Protein AF-A0A8X6TP99-F1 (afdb_monomer_lite)

InterPro domains:
  IPR002433 Ornithine decarboxylase [PTHR11482] (3-70)
  IPR009006 Alanine racemase/group IV decarboxylase, C-terminal [G3DSA:2.40.37.10] (1-110)
  IPR009006 Alanine racemase/group IV decarboxylase, C-terminal [SSF50621] (9-84)

pLDDT: mean 77.3, std 13.04, range [40.19, 94.81]

Foldseek 3Di:
DVVVVVVVCCVPPVPDPDDDDDDDDCVVPVLVDDDDWDFPDKDWDQDPPPRDTDIDTDTPDDCVHPHPPCVVVVVRDDDDDDDDDPDDDPVVVVVVVSVVVVVVVVVVVVVVVVD

Secondary structure (DSSP, 8-state):
-HHHHHHHHHHHHTT---------SHHHHTTS------EEEEEEEE-TTT--EEEEEEES--TTTT--GGGGGGTPPP-------SSS--HHHHHHHHHHHHHHHHHHHHHHHH-

Organism: Nephila pilipes (NCBI:txid299642)

Sequence (115 aa):
LVTEINKSLEANFLNEDIEIIAEPGCYCVLSAVSLVTSIIGKKTLLQNENYAERREYYLNDGFYGSFPYFFKAYDAKYIPVLHYFTTPIDISEIEKSIVELLQDETSKVEREILD

Radius of gyration: 21.45 Å; chains: 1; bounding box: 45×39×56 Å

Structure (mmCIF, N/CA/C/O backbone):
data_AF-A0A8X6TP99-F1
#
_entry.id   AF-A0A8X6TP99-F1
#
loop_
_atom_site.group_PDB
_atom_site.id
_atom_site.type_symbol
_atom_site.label_atom_id
_atom_site.label_alt_id
_atom_site.label_comp_id
_atom_site.label_asym_id
_atom_site.label_entity_id
_atom_site.label_seq_id
_atom_site.pdbx_PDB_ins_code
_atom_site.Cartn_x
_atom_site.Cartn_y
_atom_site.Cartn_z
_atom_site.occupancy
_atom_site.B_iso_or_equiv
_atom_site.auth_seq_id
_atom_site.auth_comp_id
_atom_site.auth_asym_id
_atom_site.auth_atom_id
_atom_site.pdbx_PDB_model_num
ATOM 1 N N . LEU A 1 1 ? -0.158 9.039 17.776 1.00 76.00 1 LEU A N 1
ATOM 2 C CA . LEU A 1 1 ? -1.585 9.254 17.433 1.00 76.00 1 LEU A CA 1
ATOM 3 C C . LEU A 1 1 ? -2.500 8.447 18.351 1.00 76.00 1 LEU A C 1
ATOM 5 O O . LEU A 1 1 ? -3.311 9.058 19.028 1.00 76.00 1 LEU A O 1
ATOM 9 N N . VAL A 1 2 ? -2.316 7.124 18.455 1.00 86.19 2 VAL A N 1
ATOM 10 C CA . VAL A 1 2 ? -3.073 6.246 19.378 1.00 86.19 2 VAL A CA 1
ATOM 11 C C . VAL A 1 2 ? -3.083 6.773 20.819 1.00 86.19 2 VAL A C 1
ATOM 13 O O . VAL A 1 2 ? -4.140 6.895 21.422 1.00 86.19 2 VAL A O 1
ATOM 16 N N . THR A 1 3 ? -1.928 7.201 21.338 1.00 91.56 3 THR A N 1
ATOM 17 C CA . THR A 1 3 ? -1.806 7.776 22.689 1.00 91.56 3 THR A CA 1
ATOM 18 C C . THR A 1 3 ? -2.695 9.003 22.917 1.00 91.56 3 THR A C 1
ATOM 20 O O . THR A 1 3 ? -3.221 9.183 24.007 1.00 91.56 3 THR A O 1
ATOM 23 N N . GLU A 1 4 ? -2.876 9.849 21.902 1.00 94.81 4 GLU A N 1
ATOM 24 C CA . GLU A 1 4 ? -3.713 11.051 22.015 1.00 94.81 4 GLU A CA 1
ATOM 25 C C . GLU A 1 4 ? -5.203 10.716 21.904 1.00 94.81 4 GLU A C 1
ATOM 27 O O . GLU A 1 4 ? -6.016 11.305 22.613 1.00 94.81 4 GLU A O 1
ATOM 32 N N . ILE A 1 5 ? -5.555 9.722 21.081 1.00 93.69 5 ILE A N 1
ATOM 33 C CA . ILE A 1 5 ? -6.921 9.190 21.014 1.00 93.69 5 ILE A CA 1
ATOM 34 C C . ILE A 1 5 ? -7.314 8.624 22.381 1.00 93.69 5 ILE A C 1
ATOM 36 O O . ILE A 1 5 ? -8.340 9.025 22.918 1.00 93.69 5 ILE A O 1
ATOM 40 N N . ASN A 1 6 ? -6.470 7.785 22.988 1.00 91.56 6 ASN A N 1
ATOM 41 C CA . ASN A 1 6 ? -6.758 7.172 24.287 1.00 91.56 6 ASN A CA 1
ATOM 42 C C . ASN A 1 6 ? -6.946 8.218 25.393 1.00 91.56 6 ASN A C 1
ATOM 44 O O . ASN A 1 6 ? -7.946 8.174 26.101 1.00 91.56 6 ASN A O 1
ATOM 48 N N . LYS A 1 7 ? -6.060 9.221 25.481 1.00 94.12 7 LYS A N 1
ATOM 49 C CA . LYS A 1 7 ? -6.217 10.332 26.440 1.00 94.12 7 LYS A CA 1
ATOM 50 C C . LYS A 1 7 ? -7.533 11.082 26.252 1.00 94.12 7 LYS A C 1
ATOM 52 O O . LYS A 1 7 ? -8.159 11.493 27.225 1.00 94.12 7 LYS A O 1
ATOM 57 N N . SER A 1 8 ? -7.932 11.310 25.002 1.00 93.56 8 SER A N 1
ATOM 58 C CA . SER A 1 8 ? -9.181 12.002 24.697 1.00 93.56 8 SER A CA 1
ATOM 59 C C . SER A 1 8 ? -10.393 11.145 25.056 1.00 93.56 8 SER A C 1
ATOM 61 O O . SER A 1 8 ? -11.350 11.666 25.625 1.00 93.56 8 SER A O 1
ATOM 63 N N . LEU A 1 9 ? -10.339 9.839 24.781 1.00 92.44 9 LEU A N 1
ATOM 64 C CA . LEU A 1 9 ? -11.396 8.910 25.158 1.00 92.44 9 LEU A CA 1
ATOM 65 C C . LEU A 1 9 ? -11.568 8.871 26.674 1.00 92.44 9 LEU A C 1
ATOM 67 O O . LEU A 1 9 ? -12.675 9.079 27.155 1.00 92.44 9 LEU A O 1
ATOM 71 N N . GLU A 1 10 ? -10.474 8.723 27.421 1.00 90.06 10 GLU A N 1
ATOM 72 C CA . GLU A 1 10 ? -10.489 8.817 28.880 1.00 90.06 10 GLU A CA 1
ATOM 73 C C . GLU A 1 10 ? -11.123 10.147 29.308 1.00 90.06 10 GLU A C 1
ATOM 75 O O . GLU A 1 10 ? -12.179 10.156 29.926 1.00 90.06 10 GLU A O 1
ATOM 80 N N . ALA A 1 11 ? -10.583 11.290 28.884 1.00 91.50 11 ALA A N 1
ATOM 81 C CA . ALA A 1 11 ? -11.071 12.596 29.328 1.00 91.50 11 ALA A CA 1
ATOM 82 C C . ALA A 1 11 ? -12.573 12.855 29.077 1.00 91.50 11 ALA A C 1
ATOM 84 O O . ALA A 1 11 ? -13.187 13.594 29.846 1.00 91.50 11 ALA A O 1
ATOM 85 N N . ASN A 1 12 ? -13.158 12.281 28.021 1.00 92.50 12 ASN A N 1
ATOM 86 C CA . ASN A 1 12 ? -14.532 12.579 27.608 1.00 92.50 12 ASN A CA 1
ATOM 87 C C . ASN A 1 12 ? -15.551 11.483 27.962 1.00 92.50 12 ASN A C 1
ATOM 89 O O . ASN A 1 12 ? -16.739 11.784 28.013 1.00 92.50 12 ASN A O 1
ATOM 93 N N . PHE A 1 13 ? -15.110 10.250 28.232 1.00 90.50 13 PHE A N 1
ATOM 94 C CA . PHE A 1 13 ? -15.988 9.079 28.370 1.00 90.50 13 PHE A CA 1
ATOM 95 C C . PHE A 1 13 ? -15.775 8.283 29.680 1.00 90.50 13 PHE A C 1
ATOM 97 O O . PHE A 1 13 ? -16.315 7.194 29.837 1.00 90.50 13 PHE A O 1
ATOM 104 N N . LEU A 1 14 ? -15.042 8.840 30.658 1.00 77.38 14 LEU A N 1
ATOM 105 C CA . LEU A 1 14 ? -14.652 8.223 31.949 1.00 77.38 14 LEU A CA 1
ATOM 106 C C . LEU A 1 14 ? -15.768 7.567 32.795 1.00 77.38 14 LEU A C 1
ATOM 108 O O . LEU A 1 14 ? -15.442 6.761 33.662 1.00 77.38 14 LEU A O 1
ATOM 112 N N . ASN A 1 15 ? -17.044 7.933 32.617 1.00 69.75 15 ASN A N 1
ATOM 113 C CA . ASN A 1 15 ? -18.146 7.568 33.529 1.00 69.75 15 ASN A CA 1
ATOM 114 C C . ASN A 1 15 ? -19.369 6.947 32.836 1.00 69.75 15 ASN A C 1
ATOM 116 O O . ASN A 1 15 ? -20.437 6.851 33.444 1.00 69.75 15 ASN A O 1
ATOM 120 N N . GLU A 1 16 ? -19.244 6.563 31.573 1.00 69.31 16 GLU A N 1
ATOM 121 C CA . GLU A 1 16 ? -20.337 5.956 30.821 1.00 69.31 16 GLU A CA 1
ATOM 122 C C . GLU A 1 16 ? -20.074 4.451 30.647 1.00 69.31 16 GLU A C 1
ATOM 124 O O . GLU A 1 16 ? -18.951 4.033 30.366 1.00 69.31 16 GLU A O 1
ATOM 129 N N . ASP A 1 17 ? -21.109 3.625 30.829 1.00 85.25 17 ASP A N 1
ATOM 130 C CA . ASP A 1 17 ? -21.073 2.192 30.500 1.00 85.25 17 ASP A CA 1
ATOM 131 C C . ASP A 1 17 ? -21.262 2.042 28.983 1.00 85.25 17 ASP A C 1
ATOM 133 O O . ASP A 1 17 ? -22.338 1.704 28.488 1.00 85.25 17 ASP A O 1
ATOM 137 N N . ILE A 1 18 ? -20.236 2.458 28.241 1.00 87.00 18 ILE A N 1
ATOM 138 C CA . ILE A 1 18 ? -20.232 2.530 26.780 1.00 87.00 18 ILE A CA 1
ATOM 139 C C . ILE A 1 18 ? -19.174 1.616 26.192 1.00 87.00 18 ILE A C 1
ATOM 141 O O . ILE A 1 18 ? -18.007 1.604 26.581 1.00 87.00 18 ILE A O 1
ATOM 145 N N . GLU A 1 19 ? -19.606 0.881 25.178 1.00 89.88 19 GLU A N 1
ATOM 146 C CA . GLU A 1 19 ? -18.747 0.076 24.334 1.00 89.88 19 GLU A CA 1
ATOM 147 C C . GLU A 1 19 ? -18.192 0.951 23.206 1.00 89.88 19 GLU A C 1
ATOM 149 O O . GLU A 1 19 ? -18.934 1.464 22.365 1.00 89.88 19 GLU A O 1
ATOM 154 N N . ILE A 1 20 ? -16.873 1.140 23.196 1.00 88.62 20 ILE A N 1
ATOM 155 C CA . ILE A 1 20 ? -16.186 1.887 22.143 1.00 88.62 20 ILE A CA 1
ATOM 156 C C . ILE A 1 20 ? -15.781 0.906 21.045 1.00 88.62 20 ILE A C 1
ATOM 158 O O . ILE A 1 20 ? -14.996 -0.011 21.282 1.00 88.62 20 ILE A O 1
ATOM 162 N N . ILE A 1 21 ? -16.272 1.144 19.830 1.00 94.00 21 ILE A N 1
ATOM 163 C CA . ILE A 1 21 ? -15.891 0.390 18.632 1.00 94.00 21 ILE A CA 1
ATOM 164 C C . ILE A 1 21 ? -15.206 1.299 17.610 1.00 94.00 21 ILE A C 1
ATOM 166 O O . ILE A 1 21 ? -15.371 2.520 17.619 1.00 94.00 21 ILE A O 1
ATOM 170 N N . ALA A 1 22 ? -14.446 0.689 16.704 1.00 92.50 22 ALA A N 1
ATOM 171 C CA . ALA A 1 22 ? -13.850 1.357 15.555 1.00 92.50 22 ALA A CA 1
ATOM 172 C C . ALA A 1 22 ? -14.152 0.572 14.273 1.00 92.50 22 ALA A C 1
ATOM 174 O O . ALA A 1 22 ? -14.381 -0.635 14.315 1.00 92.50 22 ALA A O 1
ATOM 175 N N . GLU A 1 23 ? -14.080 1.248 13.126 1.00 94.00 23 GLU A N 1
ATOM 176 C CA . GLU A 1 23 ? -14.283 0.650 11.798 1.00 94.00 23 GLU A CA 1
ATOM 177 C C . GLU A 1 23 ? -12.979 0.694 10.969 1.00 94.00 23 GLU A C 1
ATOM 179 O O . GLU A 1 23 ? -12.880 1.430 9.979 1.00 94.00 23 GLU A O 1
ATOM 184 N N . PRO A 1 24 ? -11.917 -0.038 11.370 1.00 88.56 24 PRO A N 1
ATOM 185 C CA . PRO A 1 24 ? -10.644 -0.004 10.662 1.00 88.56 24 PRO A CA 1
ATOM 186 C C . PRO A 1 24 ? -10.721 -0.801 9.351 1.00 88.56 24 PRO A C 1
ATOM 188 O O . PRO A 1 24 ? -10.564 -2.015 9.330 1.00 88.56 24 PRO A O 1
ATOM 191 N N . GLY A 1 25 ? -10.924 -0.109 8.228 1.00 86.75 25 GLY A N 1
ATOM 192 C CA . GLY A 1 25 ? -10.857 -0.716 6.894 1.00 86.75 25 GLY A CA 1
ATOM 193 C C . GLY A 1 25 ? -9.416 -0.898 6.408 1.00 86.75 25 GLY A C 1
ATOM 194 O O . GLY A 1 25 ? -8.829 -1.971 6.521 1.00 86.75 25 GLY A O 1
ATOM 195 N N . CYS A 1 26 ? -8.824 0.177 5.872 1.00 83.19 26 CYS A N 1
ATOM 196 C CA . CYS A 1 26 ? -7.487 0.139 5.262 1.00 83.19 26 CYS A CA 1
ATOM 197 C C . CYS A 1 26 ? -6.398 -0.361 6.221 1.00 83.19 26 CYS A C 1
ATOM 199 O O . CYS A 1 26 ? -5.520 -1.095 5.787 1.00 83.19 26 CYS A O 1
ATOM 201 N N . TYR A 1 27 ? -6.480 -0.028 7.514 1.00 83.38 27 TYR A N 1
ATOM 202 C CA . TYR A 1 27 ? -5.522 -0.499 8.521 1.00 83.38 27 TYR A CA 1
ATOM 203 C C . TYR A 1 27 ? -5.380 -2.031 8.534 1.00 83.38 27 TYR A C 1
ATOM 205 O O . TYR A 1 27 ? -4.271 -2.537 8.654 1.00 83.38 27 TYR A O 1
ATOM 213 N N . CYS A 1 28 ?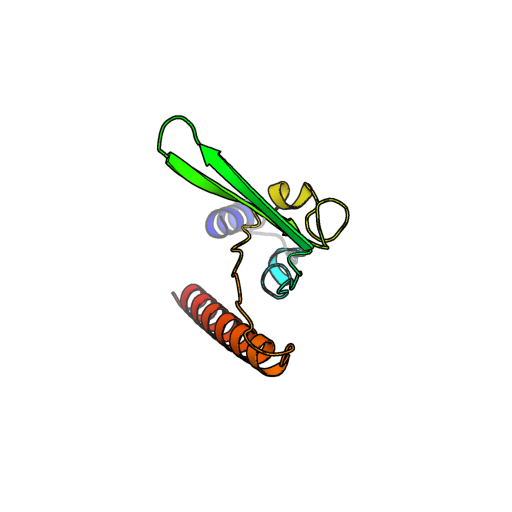 -6.476 -2.771 8.341 1.00 85.56 28 CYS A N 1
ATOM 214 C CA . CYS A 1 28 ? -6.458 -4.232 8.382 1.00 85.56 28 CYS A CA 1
ATOM 215 C C . CYS A 1 28 ? -5.968 -4.891 7.085 1.00 85.56 28 CYS A C 1
ATOM 217 O O . CYS A 1 28 ? -5.533 -6.037 7.125 1.00 85.56 28 CYS A O 1
ATOM 219 N N . VAL A 1 29 ? -6.071 -4.219 5.934 1.00 83.00 29 VAL A N 1
ATOM 220 C CA . VAL A 1 29 ? -5.884 -4.866 4.618 1.00 83.00 29 VAL A CA 1
ATOM 221 C C . VAL A 1 29 ? -4.749 -4.285 3.780 1.00 83.00 29 VAL A C 1
ATOM 223 O O . VAL A 1 29 ? -4.344 -4.914 2.807 1.00 83.00 29 VAL A O 1
ATOM 226 N N . LEU A 1 30 ? -4.232 -3.102 4.124 1.00 81.12 30 LEU A N 1
ATOM 227 C CA . LEU A 1 30 ? -3.296 -2.370 3.267 1.00 81.12 30 LEU A CA 1
ATOM 228 C C . LEU A 1 30 ? -1.987 -3.135 3.016 1.00 81.12 30 LEU A C 1
ATOM 230 O O . LEU A 1 30 ? -1.518 -3.150 1.883 1.00 81.12 30 LEU A O 1
ATOM 234 N N . SER A 1 31 ? -1.423 -3.785 4.037 1.00 80.06 31 SER A N 1
ATOM 235 C CA . SER A 1 31 ? -0.196 -4.593 3.919 1.00 80.06 31 SER A CA 1
ATOM 236 C C . SER A 1 31 ? -0.451 -6.046 3.506 1.00 80.06 31 SER A C 1
ATOM 238 O O . SER A 1 31 ? 0.482 -6.766 3.163 1.00 80.06 31 SER A O 1
ATOM 240 N N . ALA A 1 32 ? -1.709 -6.492 3.496 1.00 81.88 32 ALA A N 1
ATOM 241 C CA . ALA A 1 32 ? -2.055 -7.881 3.200 1.00 81.88 32 ALA A CA 1
ATOM 242 C C . ALA A 1 32 ? -1.967 -8.225 1.701 1.00 81.88 32 ALA A C 1
ATOM 244 O O . ALA A 1 32 ? -2.029 -9.398 1.333 1.00 81.88 32 ALA A O 1
ATOM 245 N N . VAL A 1 33 ? -1.857 -7.221 0.824 1.00 80.38 33 VAL A N 1
ATOM 246 C CA . VAL A 1 33 ? -1.932 -7.396 -0.631 1.00 80.38 33 VAL A CA 1
ATOM 247 C C . VAL A 1 33 ? -0.642 -6.938 -1.303 1.00 80.38 33 VAL A C 1
ATOM 249 O O . VAL A 1 33 ? -0.238 -5.785 -1.189 1.00 80.38 33 VAL A O 1
ATOM 252 N N . SER A 1 34 ? -0.041 -7.836 -2.087 1.00 80.75 34 SER A N 1
ATOM 253 C CA . SER A 1 34 ? 1.053 -7.523 -3.013 1.00 80.75 34 SER A CA 1
ATOM 254 C C . SER A 1 34 ? 0.533 -7.491 -4.451 1.00 80.75 34 SER A C 1
ATOM 256 O O . SER A 1 34 ? -0.025 -8.475 -4.933 1.00 80.75 34 SER A O 1
ATOM 258 N N . LEU A 1 35 ? 0.721 -6.367 -5.148 1.00 85.00 35 LEU A N 1
ATOM 259 C CA . LEU A 1 35 ? 0.324 -6.209 -6.551 1.00 85.00 35 LEU A CA 1
ATOM 260 C C . LEU A 1 35 ? 1.478 -6.583 -7.491 1.00 85.00 35 LEU A C 1
ATOM 262 O O . LEU A 1 35 ? 2.534 -5.953 -7.463 1.00 85.00 35 LEU A O 1
ATOM 266 N N . VAL A 1 36 ? 1.244 -7.551 -8.380 1.00 86.00 36 VAL A N 1
ATOM 267 C CA . VAL A 1 36 ? 2.180 -7.936 -9.447 1.00 86.00 36 VAL A CA 1
ATOM 268 C C . VAL A 1 36 ? 1.663 -7.417 -10.788 1.00 86.00 36 VAL A C 1
ATOM 270 O O . VAL A 1 36 ? 0.540 -7.711 -11.189 1.00 86.00 36 VAL A O 1
ATOM 273 N N . THR A 1 37 ? 2.491 -6.656 -11.503 1.00 88.06 37 THR A N 1
ATOM 274 C CA . THR A 1 37 ? 2.165 -6.060 -12.810 1.00 88.06 37 THR A CA 1
ATOM 275 C C . THR A 1 37 ? 3.350 -6.188 -13.765 1.00 88.06 37 THR A C 1
ATOM 277 O O . THR A 1 37 ? 4.504 -6.267 -13.344 1.00 88.06 37 THR A O 1
ATOM 280 N N . SER A 1 38 ? 3.072 -6.258 -15.068 1.00 88.81 38 SER A N 1
ATOM 281 C CA . SER A 1 38 ? 4.091 -6.443 -16.104 1.00 88.81 38 SER A CA 1
ATOM 282 C C . SER A 1 38 ? 4.460 -5.127 -16.779 1.00 88.81 38 SER A C 1
ATOM 284 O O . SER A 1 38 ? 3.597 -4.307 -17.095 1.00 88.81 38 SER A O 1
ATOM 286 N N . ILE A 1 39 ? 5.750 -4.967 -17.085 1.00 90.19 39 ILE A N 1
ATOM 287 C CA . ILE A 1 39 ? 6.242 -3.882 -17.935 1.00 90.19 39 ILE A CA 1
ATOM 288 C C . ILE A 1 39 ? 5.869 -4.200 -19.387 1.00 90.19 39 ILE A C 1
ATOM 290 O O . ILE A 1 39 ? 6.387 -5.146 -19.975 1.00 90.19 39 ILE A O 1
ATOM 294 N N . ILE A 1 40 ? 5.000 -3.382 -19.973 1.00 94.00 40 ILE A N 1
ATOM 295 C CA . ILE A 1 40 ? 4.550 -3.491 -21.371 1.00 94.00 40 ILE A CA 1
ATOM 296 C C . ILE A 1 40 ? 5.225 -2.477 -22.296 1.00 94.00 40 ILE A C 1
ATOM 298 O O . ILE A 1 40 ? 5.110 -2.565 -23.515 1.00 94.00 40 ILE A O 1
ATOM 302 N N . GLY A 1 41 ? 5.943 -1.510 -21.728 1.00 92.44 41 GLY A N 1
ATOM 303 C CA . GLY A 1 41 ? 6.692 -0.524 -22.491 1.00 92.44 41 GLY A CA 1
ATOM 304 C C . GLY A 1 41 ? 7.850 0.048 -21.690 1.00 92.44 41 GLY A C 1
ATOM 305 O O . GLY A 1 41 ? 7.796 0.148 -20.465 1.00 92.44 41 GLY A O 1
ATOM 306 N N . LYS A 1 42 ? 8.902 0.461 -22.395 1.00 93.50 42 LYS A N 1
ATOM 307 C CA . LYS A 1 42 ? 10.075 1.118 -21.819 1.00 93.50 42 LYS A CA 1
ATOM 308 C C . LYS A 1 42 ? 10.500 2.267 -22.718 1.00 93.50 42 LYS A C 1
ATOM 310 O O . LYS A 1 42 ? 10.588 2.104 -23.932 1.00 93.50 42 LYS A O 1
ATOM 315 N N . LYS A 1 43 ? 10.830 3.402 -22.113 1.00 93.19 43 LYS A N 1
ATOM 316 C CA . LYS A 1 43 ? 11.390 4.561 -22.801 1.00 93.19 43 LYS A CA 1
ATOM 317 C C . LYS A 1 43 ? 12.628 5.051 -22.058 1.00 93.19 43 LYS A C 1
ATOM 319 O O . LYS A 1 43 ? 12.600 5.213 -20.842 1.00 93.19 43 LYS A O 1
ATOM 324 N N . THR A 1 44 ? 13.715 5.270 -22.794 1.00 92.81 44 THR A N 1
ATOM 325 C CA . THR A 1 44 ? 14.954 5.853 -22.262 1.00 92.81 44 THR A CA 1
ATOM 326 C C . THR A 1 44 ? 15.088 7.271 -22.797 1.00 92.81 44 THR A C 1
ATOM 328 O O . THR A 1 44 ? 15.009 7.492 -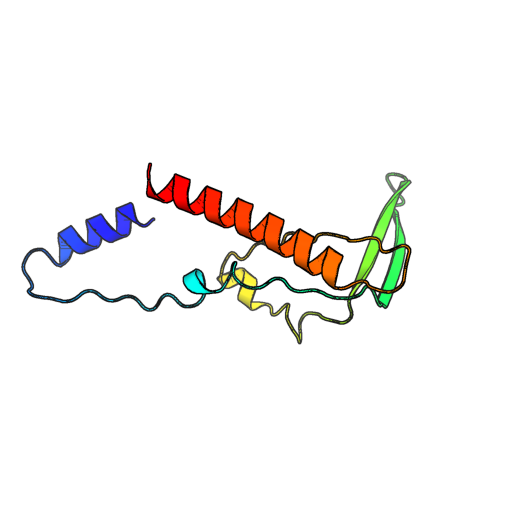24.004 1.00 92.81 44 THR A O 1
ATOM 331 N N . LEU A 1 45 ? 15.270 8.228 -21.896 1.00 88.94 45 LEU A N 1
ATOM 332 C CA . LEU A 1 45 ? 15.458 9.640 -22.192 1.00 88.94 45 LEU A CA 1
ATOM 333 C C . LEU A 1 45 ? 16.849 10.061 -21.726 1.00 88.94 45 LEU A C 1
ATOM 335 O O . LEU A 1 45 ? 17.217 9.822 -20.577 1.00 88.94 45 LEU A O 1
ATOM 339 N N . LEU A 1 46 ? 17.602 10.711 -22.608 1.00 86.94 46 LEU A N 1
ATOM 340 C CA . LEU A 1 46 ? 18.848 11.372 -22.238 1.00 86.94 46 LEU A CA 1
ATOM 341 C C . LEU A 1 46 ? 18.503 12.739 -21.646 1.00 86.94 46 LEU A C 1
ATOM 343 O O . LEU A 1 46 ? 17.857 13.553 -22.305 1.00 86.94 46 LEU A O 1
ATOM 347 N N . GLN A 1 47 ? 18.901 12.993 -20.399 1.00 80.38 47 GLN A N 1
ATOM 348 C CA . GLN A 1 47 ? 18.811 14.335 -19.834 1.00 80.38 47 GLN A CA 1
ATOM 349 C C . GLN A 1 47 ? 19.995 15.176 -20.314 1.00 80.38 47 GLN A C 1
ATOM 351 O O . GLN A 1 47 ? 21.146 14.880 -19.994 1.00 80.38 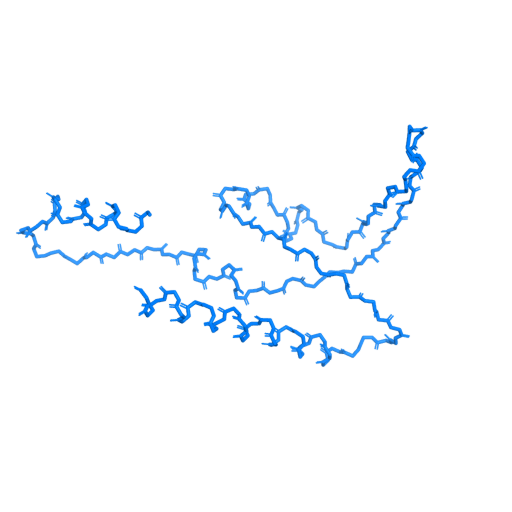47 GLN A O 1
ATOM 356 N N . ASN A 1 48 ? 19.685 16.248 -21.047 1.00 72.94 48 ASN A N 1
ATOM 357 C CA . ASN A 1 48 ? 20.660 17.136 -21.688 1.00 72.94 48 ASN A CA 1
ATOM 358 C C . ASN A 1 48 ? 21.649 17.794 -20.712 1.00 72.94 48 ASN A C 1
ATOM 360 O O . ASN A 1 48 ? 22.726 18.196 -21.135 1.00 72.94 48 ASN A O 1
ATOM 364 N N . GLU A 1 49 ? 21.303 17.910 -19.428 1.00 71.00 49 GLU A N 1
ATOM 365 C CA . GLU A 1 49 ? 22.098 18.695 -18.475 1.00 71.00 49 GLU A CA 1
ATOM 366 C C . GLU A 1 49 ? 23.104 17.862 -17.667 1.00 71.00 49 GLU A C 1
ATOM 368 O O . GLU A 1 49 ? 24.132 18.394 -17.266 1.00 71.00 49 GLU A O 1
ATOM 373 N N . ASN A 1 50 ? 22.867 16.555 -17.489 1.00 70.69 50 ASN A N 1
ATOM 374 C CA . ASN A 1 50 ? 23.705 15.690 -16.639 1.00 70.69 50 ASN A CA 1
ATOM 375 C C . ASN A 1 50 ? 24.131 14.368 -17.300 1.00 70.69 50 ASN A C 1
ATOM 377 O O . ASN A 1 50 ? 24.699 13.515 -16.623 1.00 70.69 50 ASN A O 1
ATOM 381 N N . TYR A 1 51 ? 23.809 14.143 -18.583 1.00 67.00 51 TYR A N 1
ATOM 382 C CA . TYR A 1 51 ? 23.969 12.841 -19.261 1.00 67.00 51 TYR A CA 1
ATOM 383 C C . TYR A 1 51 ? 23.319 11.662 -18.508 1.00 67.00 51 TYR A C 1
ATOM 385 O O . TYR A 1 51 ? 23.629 10.499 -18.757 1.00 67.00 51 TYR A O 1
ATOM 393 N N . ALA A 1 52 ? 22.398 11.952 -17.586 1.00 74.75 52 ALA A N 1
ATOM 394 C CA . ALA A 1 52 ? 21.692 10.944 -16.822 1.00 74.75 52 ALA A CA 1
ATOM 395 C C . ALA A 1 52 ? 20.621 10.294 -17.707 1.00 74.75 52 ALA A C 1
ATOM 397 O O . ALA A 1 52 ? 19.806 10.977 -18.335 1.00 74.75 52 ALA A O 1
ATOM 398 N N . GLU A 1 53 ? 20.607 8.963 -17.756 1.00 83.88 53 GLU A N 1
ATOM 399 C CA . GLU A 1 53 ? 19.523 8.221 -18.393 1.00 83.88 53 GLU A CA 1
ATOM 400 C C . GLU A 1 53 ? 18.299 8.212 -17.475 1.00 83.88 53 GLU A C 1
ATOM 402 O O . GLU A 1 53 ? 18.292 7.556 -16.431 1.00 83.88 53 GLU A O 1
ATOM 407 N N . ARG A 1 54 ? 17.217 8.880 -17.884 1.00 86.44 54 ARG A N 1
ATOM 408 C CA . ARG A 1 54 ? 15.900 8.663 -17.281 1.00 86.44 54 ARG A CA 1
ATOM 409 C C . ARG A 1 54 ? 15.236 7.478 -17.974 1.00 86.44 54 ARG A C 1
ATOM 411 O O . ARG A 1 54 ? 15.059 7.487 -19.191 1.00 86.44 54 ARG A O 1
ATOM 418 N N . ARG A 1 55 ? 14.823 6.472 -17.201 1.00 88.19 55 ARG A N 1
ATOM 419 C CA . ARG A 1 55 ? 14.018 5.344 -17.694 1.00 88.19 55 ARG A CA 1
ATOM 420 C C . ARG A 1 55 ? 12.576 5.500 -17.233 1.00 88.19 55 ARG A C 1
ATOM 422 O O . ARG A 1 55 ? 12.318 5.694 -16.051 1.00 88.19 55 ARG A O 1
ATOM 429 N N . GLU A 1 56 ? 11.655 5.411 -18.177 1.00 90.44 56 GLU A N 1
ATOM 430 C CA . GLU A 1 56 ? 10.213 5.391 -17.948 1.00 90.44 56 GLU A CA 1
ATOM 431 C C . GLU A 1 56 ? 9.700 3.990 -18.300 1.00 90.44 56 GLU A C 1
ATOM 433 O O . GLU A 1 56 ? 10.022 3.462 -19.369 1.00 90.44 56 GLU A O 1
ATOM 438 N N . TYR A 1 57 ? 8.920 3.387 -17.402 1.00 90.31 57 TYR A N 1
ATOM 439 C CA . TYR A 1 57 ? 8.306 2.074 -17.597 1.00 90.31 57 TYR A CA 1
ATOM 440 C C . TYR A 1 57 ? 6.789 2.223 -17.638 1.00 90.31 57 TYR A C 1
ATOM 442 O O . TYR A 1 57 ? 6.207 2.925 -16.813 1.00 90.31 57 TYR A O 1
ATOM 450 N N . TYR A 1 58 ? 6.163 1.560 -18.603 1.00 91.69 58 TYR A N 1
ATOM 451 C CA . TYR A 1 58 ? 4.717 1.509 -18.765 1.00 91.69 58 TYR A CA 1
ATOM 452 C C . TYR A 1 58 ? 4.234 0.143 -18.295 1.00 91.69 58 TYR A C 1
ATOM 454 O O . TYR A 1 58 ? 4.763 -0.879 -18.735 1.00 91.69 58 TYR A O 1
ATOM 462 N N . LEU A 1 59 ? 3.260 0.143 -17.392 1.00 92.81 59 LEU A N 1
ATOM 463 C CA . LEU A 1 59 ? 2.701 -1.049 -16.762 1.00 92.81 59 LEU A CA 1
ATOM 464 C C . LEU A 1 59 ? 1.371 -1.423 -17.427 1.00 92.81 59 LEU A C 1
ATOM 466 O O . LEU A 1 59 ? 0.710 -0.567 -18.015 1.00 92.81 59 LEU A O 1
ATOM 470 N N . ASN A 1 60 ? 0.978 -2.696 -17.347 1.00 93.69 60 ASN A N 1
ATOM 471 C CA . ASN A 1 60 ? -0.345 -3.152 -17.802 1.00 93.69 60 ASN A CA 1
ATOM 472 C C . ASN A 1 60 ? -1.488 -2.824 -16.827 1.00 93.69 60 ASN A C 1
ATOM 474 O O . ASN A 1 60 ? -2.634 -3.165 -17.105 1.00 93.69 60 ASN A O 1
ATOM 478 N N . ASP A 1 61 ? -1.179 -2.164 -15.714 1.00 92.31 61 ASP A N 1
ATOM 479 C CA . ASP A 1 61 ? -2.125 -1.631 -14.741 1.00 92.31 61 ASP A CA 1
ATOM 480 C C . ASP A 1 61 ? -1.790 -0.153 -14.467 1.00 92.31 61 ASP A C 1
ATOM 482 O O . ASP A 1 61 ? -0.691 0.321 -14.768 1.00 92.31 61 ASP A O 1
ATOM 486 N N . GLY A 1 62 ? -2.732 0.615 -13.929 1.00 88.38 62 GLY A N 1
ATOM 487 C CA . GLY A 1 62 ? -2.539 2.042 -13.724 1.00 88.38 62 GLY A CA 1
ATOM 488 C C . GLY A 1 62 ? -3.690 2.722 -13.002 1.00 88.38 62 GLY A C 1
ATOM 489 O O . GLY A 1 62 ? -4.403 2.128 -12.200 1.00 88.38 62 GLY A O 1
ATOM 490 N N . PHE A 1 63 ? -3.861 4.008 -13.299 1.00 85.88 63 PHE A N 1
ATOM 491 C CA . PHE A 1 63 ? -4.781 4.901 -12.594 1.00 85.88 63 PHE A CA 1
ATOM 492 C C . PHE A 1 63 ? -6.236 4.415 -12.551 1.00 85.88 63 PHE A C 1
ATOM 494 O O . PHE A 1 63 ? -6.928 4.594 -11.554 1.00 85.88 63 PHE A O 1
ATOM 501 N N . TYR A 1 64 ? -6.694 3.813 -13.648 1.00 87.94 64 TYR A N 1
ATOM 502 C CA . TYR A 1 64 ? -8.053 3.286 -13.784 1.00 87.94 64 TYR A CA 1
ATOM 503 C C . TYR A 1 64 ? -8.209 1.854 -13.250 1.00 87.94 64 TYR A C 1
ATOM 505 O O . TYR A 1 64 ? -9.304 1.305 -13.324 1.00 87.94 64 TYR A O 1
ATOM 513 N N . GLY A 1 65 ? -7.128 1.255 -12.748 1.00 88.19 65 GLY A N 1
ATOM 514 C CA . GLY A 1 65 ? -7.106 -0.062 -12.122 1.00 88.19 65 GLY A CA 1
ATOM 515 C C . GLY A 1 65 ? -6.645 0.046 -10.674 1.00 88.19 65 GLY A C 1
ATOM 516 O O . GLY A 1 65 ? -7.289 0.717 -9.869 1.00 88.19 65 GLY A O 1
ATOM 517 N N . SER A 1 66 ? -5.525 -0.593 -10.343 1.00 87.62 66 SER A N 1
ATOM 518 C CA . SER A 1 66 ? -5.062 -0.729 -8.955 1.00 87.62 66 SER A CA 1
ATOM 519 C C . SER A 1 66 ? -4.281 0.474 -8.421 1.00 87.62 66 SER A C 1
ATOM 521 O O . SER A 1 66 ? -3.838 0.431 -7.279 1.00 87.62 66 SER A O 1
ATOM 523 N N . PHE A 1 67 ? -4.105 1.556 -9.193 1.00 85.25 67 PHE A N 1
ATOM 524 C CA . PHE A 1 67 ? -3.425 2.785 -8.743 1.00 85.25 67 PHE A CA 1
ATOM 525 C C . PHE A 1 67 ? -4.334 4.037 -8.718 1.00 85.25 67 PHE A C 1
ATOM 527 O O . PHE A 1 67 ? -3.959 5.079 -9.269 1.00 85.25 67 PHE A O 1
ATOM 534 N N . PRO A 1 68 ? -5.532 3.993 -8.107 1.00 77.06 68 PRO A N 1
ATOM 535 C CA . PRO A 1 68 ? -6.421 5.142 -8.035 1.00 77.06 68 PRO A CA 1
ATOM 536 C C . PRO A 1 68 ? -5.839 6.294 -7.202 1.00 77.06 68 PRO A C 1
ATOM 538 O O . PRO A 1 68 ? -5.081 6.112 -6.248 1.00 77.06 68 PRO A O 1
ATOM 541 N N . TYR A 1 69 ? -6.270 7.517 -7.527 1.00 67.50 69 TYR A N 1
ATOM 542 C CA . TYR A 1 69 ? -5.823 8.764 -6.888 1.00 67.50 69 TYR A CA 1
ATOM 543 C C . TYR A 1 69 ? -5.995 8.796 -5.360 1.00 67.50 69 TYR A C 1
ATOM 545 O O . TYR A 1 69 ? -5.212 9.441 -4.659 1.00 67.50 69 TYR A O 1
ATOM 553 N N . PHE A 1 70 ? -7.029 8.126 -4.839 1.00 66.25 70 PHE A N 1
ATOM 554 C CA . PHE A 1 70 ? -7.408 8.221 -3.430 1.00 66.25 70 PHE A CA 1
ATOM 555 C C . PHE A 1 70 ? -6.392 7.579 -2.484 1.00 66.25 70 PHE A C 1
ATOM 557 O O . PHE A 1 70 ? -6.438 7.858 -1.293 1.00 66.25 70 PHE A O 1
ATOM 564 N N . PHE A 1 71 ? -5.435 6.786 -2.969 1.00 65.44 71 PHE A N 1
ATOM 565 C CA . PHE A 1 71 ? -4.395 6.232 -2.103 1.00 65.44 71 PHE A CA 1
ATOM 566 C C . PHE A 1 71 ? -3.516 7.292 -1.437 1.00 65.44 71 PHE A C 1
ATOM 568 O O . PHE A 1 71 ? -3.051 7.082 -0.318 1.00 65.44 71 PHE A O 1
ATOM 575 N N . LYS A 1 72 ? -3.397 8.483 -2.040 1.00 63.38 72 LYS A N 1
ATOM 576 C CA . LYS A 1 72 ? -2.801 9.641 -1.359 1.00 63.38 72 LYS A CA 1
ATOM 577 C C . LYS A 1 72 ? -3.553 10.049 -0.090 1.00 63.38 72 LYS A C 1
ATOM 579 O O . LYS A 1 72 ? -2.928 10.574 0.821 1.00 63.38 72 LYS A O 1
ATOM 584 N N . ALA A 1 73 ? -4.866 9.828 -0.025 1.00 65.56 73 ALA A N 1
ATOM 585 C CA . ALA A 1 73 ? -5.672 10.144 1.154 1.00 65.56 73 ALA A CA 1
ATOM 586 C C . ALA A 1 73 ? -5.447 9.155 2.310 1.00 65.56 73 ALA A C 1
ATOM 588 O O . ALA A 1 73 ? -5.758 9.484 3.449 1.00 65.56 73 ALA A O 1
ATOM 589 N N . TYR A 1 74 ? -4.880 7.979 2.025 1.00 68.31 74 TYR A N 1
ATOM 590 C CA . TYR A 1 74 ? -4.594 6.935 3.011 1.00 68.31 74 TYR A CA 1
ATOM 591 C C . TYR A 1 74 ? -3.114 6.876 3.426 1.00 68.31 74 TYR A C 1
ATOM 593 O O . TYR A 1 74 ? -2.721 5.919 4.083 1.00 68.31 74 TYR A O 1
ATOM 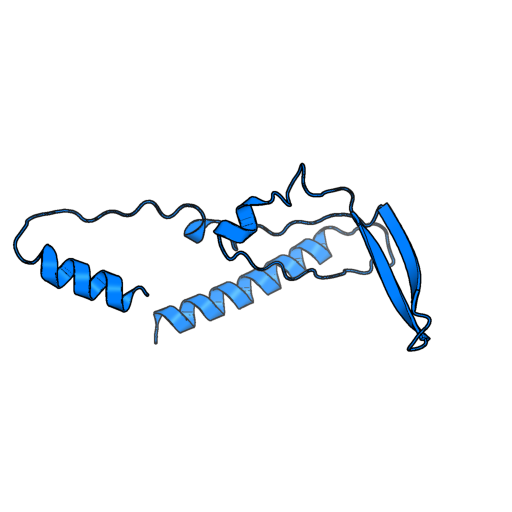601 N N . ASP A 1 75 ? -2.294 7.859 3.021 1.00 70.50 75 ASP A N 1
ATOM 602 C CA . ASP A 1 75 ? -0.829 7.884 3.225 1.00 70.50 75 ASP A CA 1
ATOM 603 C C . ASP A 1 75 ? -0.131 6.564 2.826 1.00 70.50 75 ASP A C 1
ATOM 605 O O . ASP A 1 75 ? 0.903 6.172 3.368 1.00 70.50 75 ASP A O 1
ATOM 609 N N . ALA A 1 76 ? -0.709 5.850 1.853 1.00 68.19 76 ALA A N 1
ATOM 610 C CA . ALA A 1 76 ? -0.183 4.578 1.387 1.00 68.19 76 ALA A CA 1
ATOM 611 C C . ALA A 1 76 ? 1.093 4.817 0.567 1.00 68.19 76 ALA A C 1
ATOM 613 O O . ALA A 1 76 ? 1.077 5.504 -0.461 1.00 68.19 76 ALA A O 1
ATOM 614 N N . LYS A 1 77 ? 2.212 4.238 1.016 1.00 71.00 77 LYS A N 1
ATOM 615 C CA . LYS A 1 77 ? 3.503 4.295 0.320 1.00 71.00 77 LYS A CA 1
ATOM 616 C C . LYS A 1 77 ? 3.750 2.993 -0.430 1.00 71.00 77 LYS A C 1
ATOM 618 O O . LYS A 1 77 ? 3.881 1.938 0.176 1.00 71.00 77 LYS A O 1
ATOM 623 N N . TYR A 1 78 ? 3.871 3.088 -1.750 1.00 71.62 78 TYR A N 1
ATOM 624 C CA . TYR A 1 78 ? 4.229 1.955 -2.601 1.00 71.62 78 TYR A CA 1
ATOM 625 C C . TYR A 1 78 ? 5.742 1.866 -2.756 1.00 71.62 78 TYR A C 1
ATOM 627 O O . TYR A 1 78 ? 6.378 2.835 -3.175 1.00 71.62 78 TYR A O 1
ATOM 635 N N . ILE A 1 79 ? 6.306 0.695 -2.469 1.00 74.19 79 ILE A N 1
ATOM 636 C CA . ILE A 1 79 ? 7.715 0.388 -2.719 1.00 74.19 79 ILE A CA 1
ATOM 637 C C . ILE A 1 79 ? 7.767 -0.552 -3.931 1.00 74.19 79 ILE A C 1
ATOM 639 O O . ILE A 1 79 ? 7.498 -1.743 -3.787 1.00 74.19 79 ILE A O 1
ATOM 643 N N . PRO A 1 80 ? 8.049 -0.048 -5.146 1.00 76.31 80 PRO A N 1
ATOM 644 C CA . PRO A 1 80 ? 8.121 -0.904 -6.321 1.00 76.31 80 PRO A CA 1
ATOM 645 C C . PRO A 1 80 ? 9.382 -1.775 -6.267 1.00 76.31 80 PRO A C 1
ATOM 647 O O . PRO A 1 80 ? 10.496 -1.256 -6.192 1.00 76.31 80 PRO A O 1
ATOM 650 N N . VAL A 1 81 ? 9.210 -3.094 -6.367 1.00 78.62 81 VAL A N 1
ATOM 651 C CA . VAL A 1 81 ? 10.311 -4.059 -6.498 1.00 78.62 81 VAL A CA 1
ATOM 652 C C . VAL A 1 81 ? 10.343 -4.573 -7.934 1.00 78.62 81 VAL A C 1
ATOM 654 O O . VAL A 1 81 ? 9.361 -5.115 -8.439 1.00 78.62 81 VAL A O 1
ATOM 657 N N . LEU A 1 82 ? 11.468 -4.367 -8.624 1.00 78.62 82 LEU A N 1
ATOM 658 C CA . LEU A 1 82 ? 11.657 -4.857 -9.987 1.00 78.62 82 LEU A CA 1
ATOM 659 C C . LEU A 1 82 ? 12.301 -6.242 -9.959 1.00 78.62 82 LEU A C 1
ATOM 661 O O . LEU A 1 82 ? 13.485 -6.371 -9.650 1.00 78.62 82 LEU A O 1
ATOM 665 N N . HIS A 1 83 ? 11.534 -7.253 -10.348 1.00 71.12 83 HIS A N 1
ATOM 666 C CA . HIS A 1 83 ? 12.038 -8.609 -10.535 1.00 71.12 83 HIS A CA 1
ATOM 667 C C . HIS A 1 83 ? 12.460 -8.825 -11.995 1.00 71.12 83 HIS A C 1
ATOM 669 O O . HIS A 1 83 ? 11.708 -8.529 -12.925 1.00 71.12 83 HIS A O 1
ATOM 675 N N . TYR A 1 84 ? 13.678 -9.335 -12.197 1.00 66.94 84 TYR A N 1
ATOM 676 C CA . TYR A 1 84 ? 14.202 -9.715 -13.509 1.00 66.94 84 TYR A CA 1
ATOM 677 C C . TYR A 1 84 ? 14.133 -11.232 -13.651 1.00 66.94 84 TYR A C 1
ATOM 679 O O . TYR A 1 84 ? 14.920 -11.943 -13.032 1.00 66.94 84 TYR A O 1
ATOM 687 N N . PHE A 1 85 ? 13.219 -11.723 -14.482 1.00 64.19 85 PHE A N 1
ATOM 688 C CA . PHE A 1 85 ? 13.122 -13.149 -14.783 1.00 64.19 85 PHE A CA 1
ATOM 689 C C . PHE A 1 85 ? 13.939 -13.467 -16.038 1.00 64.19 85 PHE A C 1
ATOM 691 O O . PHE A 1 85 ? 13.780 -12.823 -17.076 1.00 64.19 85 PHE A O 1
ATOM 698 N N . THR A 1 86 ? 14.837 -14.446 -15.943 1.00 55.44 86 THR A N 1
ATOM 699 C CA . THR A 1 86 ? 15.650 -14.948 -17.067 1.00 55.44 86 THR A CA 1
ATOM 700 C C . THR A 1 86 ? 15.000 -16.143 -17.772 1.00 55.44 86 THR A C 1
ATOM 702 O O . THR A 1 86 ? 15.437 -16.533 -18.855 1.00 55.44 86 THR A O 1
ATOM 705 N N . THR A 1 87 ? 13.929 -16.691 -17.195 1.00 55.94 87 THR A N 1
ATOM 706 C CA . THR A 1 87 ? 13.135 -17.825 -17.687 1.00 55.94 87 THR A CA 1
ATOM 707 C C . THR A 1 87 ? 11.634 -17.499 -17.616 1.00 55.94 87 THR A C 1
ATOM 709 O O . THR A 1 87 ? 11.249 -16.534 -16.950 1.00 55.94 87 THR A O 1
ATOM 712 N N . PRO A 1 88 ? 10.763 -18.247 -18.330 1.00 58.66 88 PRO A N 1
ATOM 713 C CA . PRO A 1 88 ? 9.313 -18.097 -18.204 1.00 58.66 88 PRO A CA 1
ATOM 714 C C . PRO A 1 88 ? 8.886 -18.220 -16.738 1.00 58.66 88 PRO A C 1
ATOM 716 O O . PRO A 1 88 ? 9.431 -19.061 -16.029 1.00 58.66 88 PRO A O 1
ATOM 719 N N . ILE A 1 89 ? 7.941 -17.372 -16.318 1.00 63.03 89 ILE A N 1
ATOM 720 C CA . ILE A 1 89 ? 7.561 -17.139 -14.915 1.00 63.03 89 ILE A CA 1
ATOM 721 C C . ILE A 1 89 ? 7.369 -18.462 -14.164 1.00 63.03 89 ILE A C 1
ATOM 723 O O . ILE A 1 89 ? 6.384 -19.166 -14.388 1.00 63.03 89 ILE A O 1
ATOM 727 N N . ASP A 1 90 ? 8.284 -18.757 -13.242 1.00 65.31 90 ASP A N 1
ATOM 728 C CA . ASP A 1 90 ? 8.026 -19.698 -12.163 1.00 65.31 90 ASP A CA 1
ATOM 729 C C . ASP A 1 90 ? 7.376 -18.914 -11.019 1.00 65.31 90 ASP A C 1
ATOM 731 O O . ASP A 1 90 ? 8.025 -18.154 -10.298 1.00 65.31 90 ASP A O 1
ATOM 735 N N . ILE A 1 91 ? 6.054 -19.045 -10.904 1.00 65.06 91 ILE A N 1
ATOM 736 C CA . ILE A 1 91 ? 5.250 -18.348 -9.892 1.00 65.06 91 ILE A CA 1
ATOM 737 C C . ILE A 1 91 ? 5.741 -18.695 -8.475 1.00 65.06 91 ILE A C 1
ATOM 739 O O . ILE A 1 91 ? 5.629 -17.861 -7.578 1.00 65.06 91 ILE A O 1
ATOM 743 N N . SER A 1 92 ? 6.376 -19.857 -8.284 1.00 67.75 92 SER A N 1
ATOM 744 C CA . SER A 1 92 ? 6.854 -20.300 -6.972 1.00 67.75 92 SER A CA 1
ATOM 745 C C . SER A 1 92 ? 7.980 -19.429 -6.395 1.00 67.75 92 SER A C 1
ATOM 747 O O . SER A 1 92 ? 8.039 -19.238 -5.179 1.00 67.75 92 SER A O 1
ATOM 749 N N . GLU A 1 93 ? 8.845 -18.834 -7.228 1.00 66.69 93 GLU A N 1
ATOM 750 C CA . GLU A 1 93 ? 9.891 -17.911 -6.753 1.00 66.69 93 GLU A CA 1
ATOM 751 C C . GLU A 1 93 ? 9.302 -16.571 -6.298 1.00 66.69 93 GLU A C 1
ATOM 753 O O . GLU A 1 93 ? 9.753 -15.993 -5.306 1.00 66.69 93 GLU A O 1
ATOM 758 N N . ILE A 1 94 ? 8.262 -16.097 -6.992 1.00 66.38 94 ILE A N 1
ATOM 759 C CA . ILE A 1 94 ? 7.525 -14.887 -6.612 1.00 66.38 94 ILE A CA 1
ATOM 760 C C . ILE A 1 94 ? 6.798 -15.131 -5.290 1.00 66.38 94 ILE A C 1
ATOM 762 O O . ILE A 1 94 ? 6.928 -14.332 -4.366 1.00 66.38 94 ILE A O 1
ATOM 766 N N . GLU A 1 95 ? 6.083 -16.251 -5.174 1.00 66.75 95 GLU A N 1
ATOM 767 C CA . GLU A 1 95 ? 5.395 -16.651 -3.944 1.00 66.75 95 GLU A CA 1
ATOM 768 C C . GLU A 1 95 ? 6.362 -16.727 -2.763 1.00 66.75 95 GLU A C 1
ATOM 770 O O . GLU A 1 95 ? 6.088 -16.161 -1.707 1.00 66.75 95 GLU A O 1
ATOM 775 N N . LYS A 1 96 ? 7.530 -17.352 -2.946 1.00 70.25 96 LYS A N 1
ATOM 776 C CA . LYS A 1 96 ? 8.543 -17.454 -1.893 1.00 70.25 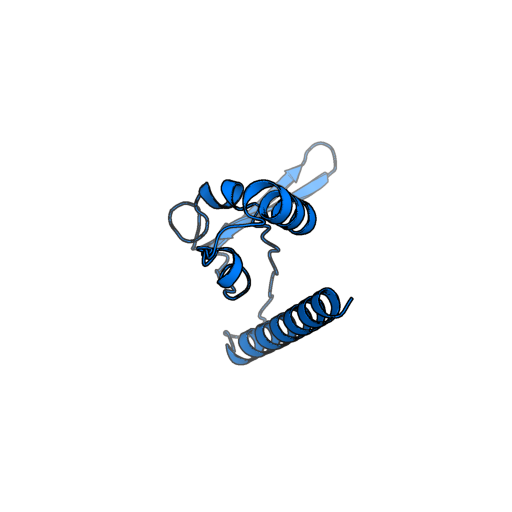96 LYS A CA 1
ATOM 777 C C . LYS A 1 96 ? 9.069 -16.085 -1.457 1.00 70.25 96 LYS A C 1
ATOM 779 O O . LYS A 1 96 ? 9.137 -15.819 -0.259 1.00 70.25 96 LYS A O 1
ATOM 784 N N . SER A 1 97 ? 9.383 -15.206 -2.410 1.00 67.38 97 SER A N 1
ATOM 785 C CA . SER A 1 97 ? 9.863 -13.853 -2.104 1.00 67.38 97 SER A CA 1
ATOM 786 C C . SER A 1 97 ? 8.794 -13.007 -1.400 1.00 67.38 97 SER A C 1
ATOM 788 O O . SER A 1 97 ? 9.130 -12.211 -0.525 1.00 67.38 97 SER A O 1
ATOM 790 N N . ILE A 1 98 ? 7.513 -13.191 -1.745 1.00 65.12 98 ILE A N 1
ATOM 791 C CA . ILE A 1 98 ? 6.380 -12.542 -1.068 1.00 65.12 98 ILE A CA 1
ATOM 792 C C . ILE A 1 98 ? 6.226 -13.078 0.361 1.00 65.12 98 ILE A C 1
ATOM 794 O O . ILE A 1 98 ? 6.065 -12.288 1.286 1.00 65.12 98 ILE A O 1
ATOM 798 N N . VAL A 1 99 ? 6.312 -14.396 0.572 1.00 69.50 99 VAL A N 1
ATOM 799 C CA . VAL A 1 99 ? 6.212 -14.992 1.917 1.00 69.50 99 VAL A CA 1
ATO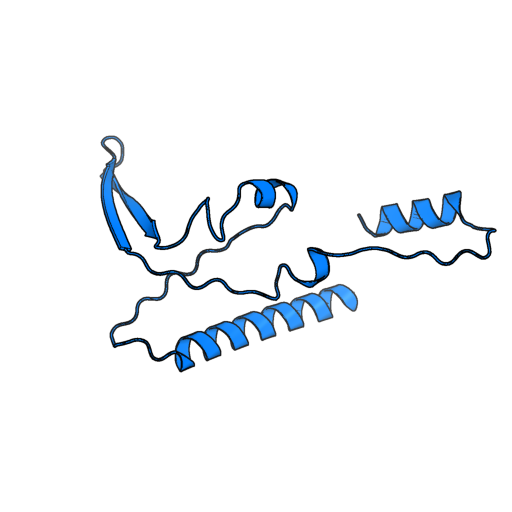M 800 C C . VAL A 1 99 ? 7.341 -14.504 2.826 1.00 69.50 99 VAL A C 1
ATOM 802 O O . VAL A 1 99 ? 7.077 -14.160 3.975 1.00 69.50 99 VAL A O 1
ATOM 805 N N . GLU A 1 100 ? 8.575 -14.425 2.326 1.00 72.94 100 GLU A N 1
ATOM 806 C CA . GLU A 1 100 ? 9.714 -13.903 3.093 1.00 72.94 100 GLU A CA 1
ATOM 807 C C . GLU A 1 100 ? 9.507 -12.430 3.499 1.00 72.94 100 GLU A C 1
ATOM 809 O O . GLU A 1 100 ? 9.756 -12.070 4.650 1.00 72.94 100 GLU A O 1
ATOM 814 N N . LEU A 1 101 ? 8.976 -11.593 2.597 1.00 64.19 101 LEU A N 1
ATOM 815 C CA . LEU A 1 101 ? 8.624 -10.197 2.898 1.00 64.19 101 LEU A CA 1
ATOM 816 C C . LEU A 1 101 ? 7.521 -10.090 3.962 1.00 64.19 101 LEU A C 1
ATOM 818 O O . LEU A 1 101 ? 7.645 -9.307 4.903 1.00 64.19 101 LEU A O 1
ATOM 822 N N . LEU A 1 102 ? 6.463 -10.897 3.848 1.00 61.88 102 LEU A N 1
ATOM 823 C CA . LEU A 1 102 ? 5.353 -10.906 4.805 1.00 61.88 102 LEU A CA 1
ATOM 824 C C . LEU A 1 102 ? 5.789 -11.389 6.198 1.00 61.88 102 LEU A C 1
ATOM 826 O O . LEU A 1 102 ? 5.314 -10.870 7.209 1.00 61.88 102 LEU A O 1
ATOM 830 N N . GLN A 1 103 ? 6.703 -12.358 6.274 1.00 70.25 103 GLN A N 1
ATOM 831 C CA . GLN A 1 103 ? 7.257 -12.835 7.545 1.00 70.25 103 GLN A CA 1
ATOM 832 C C . GLN A 1 103 ? 8.110 -11.768 8.242 1.00 70.25 103 GLN A C 1
ATOM 834 O O . GLN A 1 103 ? 8.019 -11.620 9.464 1.00 70.25 103 GLN A O 1
ATOM 839 N N . ASP A 1 104 ? 8.899 -10.999 7.490 1.00 65.69 104 ASP A N 1
ATOM 840 C CA . ASP A 1 104 ? 9.688 -9.887 8.035 1.00 65.69 104 ASP A CA 1
ATOM 841 C C . ASP A 1 104 ? 8.792 -8.741 8.542 1.00 65.69 104 ASP A C 1
ATOM 843 O O . ASP A 1 104 ? 9.016 -8.215 9.632 1.00 65.69 104 ASP A O 1
ATOM 847 N N . GLU A 1 105 ? 7.724 -8.400 7.813 1.00 60.97 105 GLU A N 1
ATOM 848 C CA . GLU A 1 105 ? 6.733 -7.401 8.245 1.00 60.97 105 GLU A CA 1
ATOM 849 C C . GLU A 1 105 ? 5.987 -7.841 9.514 1.00 60.97 105 GLU A C 1
ATOM 851 O O . GLU A 1 105 ? 5.892 -7.074 10.472 1.00 60.97 105 GLU A O 1
ATOM 856 N N . THR A 1 106 ? 5.530 -9.097 9.572 1.00 59.47 106 THR A N 1
ATOM 857 C CA . THR A 1 106 ? 4.832 -9.645 10.752 1.00 59.47 106 THR A CA 1
ATOM 858 C C . THR A 1 106 ? 5.733 -9.602 11.989 1.00 59.47 106 THR A C 1
ATOM 860 O O . THR A 1 106 ? 5.322 -9.145 13.053 1.00 59.47 106 THR A O 1
ATOM 863 N N . SER A 1 107 ? 7.006 -9.974 11.824 1.00 58.62 107 SER A N 1
ATOM 864 C CA . SER A 1 107 ? 8.006 -9.952 12.899 1.00 58.62 107 SER A CA 1
ATOM 865 C C . SER A 1 107 ? 8.317 -8.539 13.410 1.00 58.62 107 SER A C 1
ATOM 867 O O . SER A 1 107 ? 8.725 -8.374 14.560 1.00 58.62 107 SER A O 1
ATOM 869 N N . LYS A 1 108 ? 8.177 -7.511 12.564 1.00 58.00 108 LYS A N 1
ATOM 870 C CA . LYS A 1 108 ? 8.367 -6.101 12.942 1.00 58.00 108 LYS A CA 1
ATOM 871 C C . LYS A 1 108 ? 7.167 -5.558 13.710 1.00 58.00 108 LYS A C 1
ATOM 873 O O . LYS A 1 108 ? 7.364 -4.919 14.738 1.00 58.00 108 LYS A O 1
ATOM 878 N N . VAL A 1 109 ? 5.955 -5.874 13.255 1.00 57.78 109 VAL A N 1
ATOM 879 C CA . VAL A 1 109 ? 4.710 -5.481 13.932 1.00 57.78 109 VAL A CA 1
ATOM 880 C C . VAL A 1 109 ? 4.617 -6.119 15.320 1.00 57.78 109 VAL A C 1
ATOM 882 O O . VAL A 1 109 ? 4.285 -5.438 16.283 1.00 57.78 109 VAL A O 1
ATOM 885 N N . GLU A 1 110 ? 4.975 -7.398 15.461 1.00 54.66 110 GLU A N 1
ATOM 886 C CA . GLU A 1 110 ? 4.995 -8.069 16.769 1.00 54.66 110 GLU A CA 1
ATOM 887 C C . GLU A 1 110 ? 5.967 -7.407 17.757 1.00 54.66 110 GLU A C 1
ATOM 889 O O . GLU A 1 110 ? 5.658 -7.306 18.943 1.00 54.66 110 GLU A O 1
ATOM 894 N N . ARG A 1 111 ? 7.118 -6.911 17.282 1.00 55.53 111 ARG A N 1
ATOM 895 C CA . ARG A 1 111 ? 8.080 -6.183 18.126 1.00 55.53 111 ARG A CA 1
ATOM 896 C C . ARG A 1 111 ? 7.565 -4.807 18.546 1.00 55.53 111 ARG A C 1
ATOM 898 O O . ARG A 1 111 ? 7.744 -4.451 19.698 1.00 55.53 111 ARG A O 1
ATOM 905 N N . GLU A 1 112 ? 6.888 -4.074 17.662 1.00 53.38 112 GLU A N 1
ATOM 906 C CA . GLU A 1 112 ? 6.288 -2.770 17.997 1.00 53.38 112 GLU A CA 1
ATOM 907 C C . GLU A 1 112 ? 5.095 -2.861 18.962 1.00 53.38 112 GLU A C 1
ATOM 909 O O . GLU A 1 112 ? 4.768 -1.874 19.610 1.00 53.38 112 GLU A O 1
ATOM 914 N N . ILE A 1 113 ? 4.423 -4.013 19.053 1.00 48.28 113 ILE A N 1
ATOM 915 C CA . ILE A 1 113 ? 3.303 -4.231 19.988 1.00 48.28 113 ILE A CA 1
ATOM 916 C C . ILE A 1 113 ? 3.796 -4.630 21.393 1.00 48.28 113 ILE A C 1
ATOM 918 O O . ILE A 1 113 ? 3.075 -4.440 22.373 1.00 48.28 113 ILE A O 1
ATOM 922 N N . LEU A 1 114 ? 4.992 -5.220 21.493 1.00 49.03 114 LEU A N 1
ATOM 923 C CA . LEU A 1 114 ? 5.579 -5.717 22.745 1.00 49.03 114 LEU A CA 1
ATOM 924 C C . LEU A 1 114 ? 6.482 -4.696 23.466 1.00 49.03 114 LEU A C 1
ATOM 926 O O . LEU A 1 114 ? 6.828 -4.947 24.624 1.00 49.03 114 LEU A O 1
ATOM 930 N N . ASP A 1 115 ? 6.826 -3.584 22.812 1.00 40.19 115 ASP A N 1
ATOM 931 C CA . ASP A 1 115 ? 7.542 -2.421 23.371 1.00 40.19 115 ASP A CA 1
ATOM 932 C C . ASP A 1 115 ? 6.572 -1.281 23.753 1.00 40.19 115 ASP A C 1
ATOM 934 O O . ASP A 1 115 ? 6.833 -0.595 24.772 1.00 40.19 115 ASP A O 1
#